Protein AF-A0A354ZGS3-F1 (afdb_monomer_lite)

Radius of gyration: 12.15 Å; chains: 1; bounding box: 27×16×37 Å

pLDDT: mean 85.92, std 8.02, range [52.0, 94.19]

Sequence (91 aa):
MRVTGLILGLIGSVWGMFVPAEGLRWLVVVLSLVGLIAACCAMAYPKNAGIIMIIAAILGWIFGKGPFGWPGAVLLIGGIFALSGQGELKS

Secondary structure (DSSP, 8-state):
-HHHHHHHHHHHHHHHHT---TTTHHHHHHHHHHHHHHHHHTTT-HHHHHHHHHHHHHHHHHHH-GGGHHHHHHHHHHHHHHHHGGGGGT-

Foldseek 3Di:
DLVLLLVLLQQLLVQQLPFDAPPQSVVSNVLSVQSNVLSVCLVVCLQVSLVSLLVSLVVNCVRRPPRSPVSSVSSNVSSVVSNVCVVVVVD

Structure (mmCIF, N/CA/C/O backbone):
data_AF-A0A354ZGS3-F1
#
_entry.id   AF-A0A354ZGS3-F1
#
loop_
_atom_site.group_PDB
_atom_site.id
_atom_site.type_symbol
_atom_site.label_atom_id
_atom_site.label_alt_id
_atom_site.label_comp_id
_atom_site.label_asym_id
_atom_site.label_entity_id
_atom_site.label_seq_id
_atom_site.pdbx_PDB_ins_code
_atom_site.Cartn_x
_atom_site.Cartn_y
_atom_site.Cartn_z
_atom_site.occupancy
_atom_site.B_iso_or_equiv
_atom_site.auth_seq_id
_atom_site.auth_comp_id
_atom_site.auth_asym_id
_atom_site.auth_atom_id
_atom_site.pdbx_PDB_model_num
ATOM 1 N N . MET A 1 1 ? -12.299 5.756 11.618 1.00 78.50 1 MET A N 1
ATOM 2 C CA . MET A 1 1 ? -11.025 5.691 10.852 1.00 78.50 1 MET A CA 1
ATOM 3 C C . MET A 1 1 ? -11.044 4.674 9.708 1.00 78.50 1 MET A C 1
ATOM 5 O O . MET A 1 1 ? -10.276 4.839 8.764 1.00 78.50 1 MET A O 1
ATOM 9 N N . ARG A 1 2 ? -11.946 3.677 9.720 1.00 82.44 2 ARG A N 1
ATOM 10 C CA . ARG A 1 2 ? -12.079 2.678 8.635 1.00 82.44 2 ARG A CA 1
ATOM 11 C C . ARG A 1 2 ? -12.354 3.284 7.255 1.00 82.44 2 ARG A C 1
ATOM 13 O O . ARG A 1 2 ? -11.753 2.867 6.274 1.00 82.44 2 ARG A O 1
ATOM 20 N N . VAL A 1 3 ? -13.210 4.307 7.201 1.00 85.69 3 VAL A N 1
ATOM 21 C CA . VAL A 1 3 ? -13.565 5.016 5.958 1.00 85.69 3 VAL A CA 1
ATOM 22 C C . VAL A 1 3 ? -12.345 5.700 5.337 1.00 85.69 3 VAL A C 1
ATOM 24 O O . VAL A 1 3 ? -12.133 5.602 4.135 1.00 85.69 3 VAL A O 1
ATOM 27 N N . THR A 1 4 ? -11.495 6.327 6.153 1.00 86.81 4 THR A N 1
ATOM 28 C CA . THR A 1 4 ? -10.239 6.938 5.695 1.00 86.81 4 THR A CA 1
ATOM 29 C C . THR A 1 4 ? -9.295 5.889 5.110 1.00 86.81 4 THR A C 1
ATOM 31 O O . THR A 1 4 ? -8.732 6.109 4.041 1.00 86.81 4 THR A O 1
ATOM 34 N N . GLY A 1 5 ? -9.172 4.731 5.768 1.00 83.50 5 GLY A N 1
ATOM 35 C CA . GLY A 1 5 ? -8.383 3.609 5.257 1.00 83.50 5 GLY A CA 1
ATOM 36 C C . GLY A 1 5 ? -8.905 3.073 3.922 1.00 83.50 5 GLY A C 1
ATOM 37 O O . GLY A 1 5 ? -8.117 2.847 3.008 1.00 83.50 5 GLY A O 1
ATOM 38 N N . LEU A 1 6 ? -10.228 2.961 3.770 1.00 90.06 6 LEU A N 1
ATOM 39 C CA . LEU A 1 6 ? -10.870 2.580 2.510 1.00 90.06 6 LEU A CA 1
ATOM 40 C C . LEU A 1 6 ? -10.596 3.600 1.397 1.00 90.06 6 LEU A C 1
ATOM 42 O O . LEU A 1 6 ? -10.151 3.212 0.322 1.00 90.06 6 LEU A O 1
ATOM 46 N N . ILE A 1 7 ? -10.812 4.894 1.647 1.00 91.94 7 ILE A N 1
ATOM 47 C CA . ILE A 1 7 ? -10.642 5.945 0.629 1.00 91.94 7 ILE A CA 1
ATOM 48 C C . ILE A 1 7 ? -9.186 6.015 0.165 1.00 91.94 7 ILE A C 1
ATOM 50 O O . ILE A 1 7 ? -8.917 5.964 -1.034 1.00 91.94 7 ILE A O 1
ATOM 54 N N . LEU A 1 8 ? -8.241 6.090 1.105 1.00 90.88 8 LEU A N 1
ATOM 55 C CA . LEU A 1 8 ? -6.816 6.129 0.774 1.00 90.88 8 LEU A CA 1
ATOM 56 C C . LEU A 1 8 ? -6.368 4.830 0.102 1.00 90.88 8 LEU A C 1
ATOM 58 O O . LEU A 1 8 ? -5.612 4.869 -0.863 1.00 90.88 8 LEU A O 1
ATOM 62 N N . GLY A 1 9 ? -6.891 3.688 0.548 1.00 89.69 9 GLY A N 1
ATOM 63 C CA . GLY A 1 9 ? -6.647 2.403 -0.090 1.00 89.69 9 GLY A CA 1
ATOM 64 C C . GLY A 1 9 ? -7.075 2.363 -1.550 1.00 89.69 9 GLY A C 1
ATOM 65 O O . GLY A 1 9 ? -6.285 1.983 -2.409 1.00 89.69 9 GLY A O 1
ATOM 66 N N . LEU A 1 10 ? -8.292 2.825 -1.846 1.00 92.00 10 LEU A N 1
ATOM 67 C CA . LEU A 1 10 ? -8.804 2.911 -3.212 1.00 92.00 10 LEU A CA 1
ATOM 68 C C . LEU A 1 10 ? -7.958 3.852 -4.072 1.00 92.00 10 LEU A C 1
ATOM 70 O O . LEU A 1 10 ? -7.586 3.479 -5.180 1.00 92.00 10 LEU A O 1
ATOM 74 N N . ILE A 1 11 ? -7.604 5.035 -3.562 1.00 92.81 11 ILE A N 1
ATOM 75 C CA . ILE A 1 11 ? -6.777 6.001 -4.301 1.00 92.81 11 ILE A CA 1
ATOM 76 C C . ILE A 1 11 ? -5.399 5.407 -4.608 1.00 92.81 11 ILE A C 1
ATOM 78 O O . ILE A 1 11 ? -4.976 5.420 -5.763 1.00 92.81 11 ILE A O 1
ATOM 82 N N . GLY A 1 12 ? -4.714 4.860 -3.599 1.00 88.56 12 GLY A N 1
ATOM 83 C CA . GLY A 1 12 ? -3.383 4.270 -3.756 1.00 88.56 12 GLY A CA 1
ATOM 84 C C . GLY A 1 12 ? -3.386 3.089 -4.725 1.00 88.56 12 GLY A C 1
ATOM 85 O O . GLY A 1 12 ? -2.533 3.013 -5.608 1.00 88.56 12 GLY A O 1
ATOM 86 N N . SER A 1 13 ? -4.389 2.214 -4.625 1.00 89.44 13 SER A N 1
ATOM 87 C CA . SER A 1 13 ? -4.543 1.070 -5.522 1.00 89.44 13 SER A CA 1
ATOM 88 C C . SER A 1 13 ? -4.882 1.467 -6.952 1.00 89.44 13 SER A C 1
ATOM 90 O O . SER A 1 13 ? -4.224 1.001 -7.875 1.00 89.44 13 SER A O 1
ATOM 92 N N . VAL A 1 14 ? -5.876 2.333 -7.162 1.00 92.25 14 VAL A N 1
ATOM 93 C CA . VAL A 1 14 ? -6.258 2.766 -8.514 1.00 92.25 14 VAL A CA 1
ATOM 94 C C . VAL A 1 14 ? -5.090 3.492 -9.171 1.00 92.25 14 VAL A C 1
ATOM 96 O O . VAL A 1 14 ? -4.745 3.185 -10.307 1.00 92.25 14 VAL A O 1
ATOM 99 N N . TRP A 1 15 ? -4.419 4.389 -8.448 1.00 90.81 15 TRP A N 1
ATOM 100 C CA . TRP A 1 15 ? -3.235 5.073 -8.961 1.00 90.81 15 TRP A CA 1
ATOM 101 C C . TRP A 1 15 ? -2.112 4.083 -9.301 1.00 90.81 15 TRP A C 1
ATOM 103 O O . TRP A 1 15 ? -1.549 4.146 -10.395 1.00 90.81 15 TRP A O 1
ATOM 113 N N . GLY A 1 16 ? -1.846 3.109 -8.428 1.00 85.75 16 GLY A N 1
ATOM 114 C CA . GLY A 1 16 ? -0.854 2.059 -8.651 1.00 85.75 16 GLY A CA 1
ATOM 115 C C . GLY A 1 16 ? -1.065 1.248 -9.937 1.00 85.75 16 GLY A C 1
ATOM 116 O O . GLY A 1 16 ? -0.090 0.870 -10.586 1.00 85.75 16 GLY A O 1
ATOM 117 N N . MET A 1 17 ? -2.314 1.051 -10.374 1.00 87.44 17 MET A N 1
ATOM 118 C CA . MET A 1 17 ? -2.629 0.341 -11.625 1.00 87.44 17 MET A CA 1
ATOM 119 C C . MET A 1 17 ? -2.178 1.097 -12.884 1.00 87.44 17 MET A C 1
ATOM 121 O O . MET A 1 17 ? -1.885 0.474 -13.907 1.00 87.44 17 MET A O 1
ATOM 125 N N . PHE A 1 18 ? -2.111 2.428 -12.823 1.00 86.56 18 PHE A N 1
ATOM 126 C CA . PHE A 1 18 ? -1.745 3.279 -13.960 1.00 86.56 18 PHE A CA 1
ATOM 127 C C . PHE A 1 18 ? -0.275 3.709 -13.952 1.00 86.56 18 PHE A C 1
ATOM 129 O O . PHE A 1 18 ? 0.160 4.422 -14.856 1.00 86.56 18 PHE A O 1
ATOM 136 N N . VAL A 1 19 ? 0.508 3.258 -12.970 1.00 84.50 19 VAL A N 1
ATOM 137 C CA . VAL A 1 19 ? 1.933 3.572 -12.882 1.00 84.50 19 VAL A CA 1
ATOM 138 C C . VAL A 1 19 ? 2.718 2.936 -14.040 1.00 84.50 19 VAL A C 1
ATOM 140 O O . VAL A 1 19 ? 2.588 1.732 -14.295 1.00 84.50 19 VAL A O 1
ATOM 143 N N . PRO A 1 20 ? 3.583 3.706 -14.727 1.00 74.81 20 PRO A N 1
ATOM 144 C CA . PRO A 1 20 ? 4.517 3.154 -15.695 1.00 74.81 20 PRO A CA 1
ATOM 145 C C . PRO A 1 20 ? 5.647 2.427 -14.952 1.00 74.81 20 PRO A C 1
ATOM 147 O O . PRO A 1 20 ? 6.575 3.054 -14.460 1.00 74.81 20 PRO A O 1
ATOM 150 N N . ALA A 1 21 ? 5.560 1.101 -14.845 1.00 72.69 21 ALA A N 1
ATOM 151 C CA . ALA A 1 21 ? 6.625 0.262 -14.294 1.00 72.69 21 ALA A CA 1
ATOM 152 C C . ALA A 1 21 ? 7.373 -0.467 -15.422 1.00 72.69 21 ALA A C 1
ATOM 154 O O . ALA A 1 21 ? 6.765 -1.181 -16.222 1.00 72.69 21 ALA A O 1
ATOM 155 N N . GLU A 1 22 ? 8.694 -0.311 -15.483 1.00 69.56 22 GLU A N 1
ATOM 156 C CA . GLU A 1 22 ? 9.543 -0.980 -16.472 1.00 69.56 22 GLU A CA 1
ATOM 157 C C . GLU A 1 22 ? 9.809 -2.437 -16.044 1.00 69.56 22 GLU A C 1
ATOM 159 O O . GLU A 1 22 ? 10.326 -2.707 -14.961 1.00 69.56 22 GLU A O 1
ATOM 164 N N . GLY A 1 23 ? 9.412 -3.403 -16.879 1.00 68.94 23 GLY A N 1
ATOM 165 C CA . GLY A 1 23 ? 9.712 -4.836 -16.716 1.00 68.94 23 GLY A CA 1
ATOM 166 C C . GLY A 1 23 ? 8.692 -5.670 -15.924 1.00 68.94 23 GLY A C 1
ATOM 167 O O . GLY A 1 23 ? 8.398 -6.792 -16.326 1.00 68.94 23 GLY A O 1
ATOM 168 N N . LEU A 1 24 ? 8.100 -5.144 -14.845 1.00 79.81 24 LEU A N 1
ATOM 169 C CA . LEU A 1 24 ? 7.179 -5.896 -13.960 1.00 79.81 24 LEU A CA 1
ATOM 170 C C . LEU A 1 24 ? 5.785 -5.267 -13.820 1.00 79.81 24 LEU A C 1
ATOM 172 O O . LEU A 1 24 ? 5.079 -5.493 -12.837 1.00 79.81 24 LEU A O 1
ATOM 176 N N . ARG A 1 25 ? 5.348 -4.509 -14.832 1.00 80.38 25 ARG A N 1
ATOM 177 C CA . ARG A 1 25 ? 4.057 -3.801 -14.822 1.00 80.38 25 ARG A CA 1
ATOM 178 C C . ARG A 1 25 ? 2.867 -4.691 -14.470 1.00 80.38 25 ARG A C 1
ATOM 180 O O . ARG A 1 25 ? 2.027 -4.289 -13.675 1.00 80.38 25 ARG A O 1
ATOM 187 N N . TRP A 1 26 ? 2.798 -5.897 -15.029 1.00 83.81 26 TRP A N 1
ATOM 188 C CA . TRP A 1 26 ? 1.694 -6.821 -14.758 1.00 83.81 26 TRP A CA 1
ATOM 189 C C . TRP A 1 26 ? 1.615 -7.196 -13.269 1.00 83.81 26 TRP A C 1
ATOM 191 O O . TRP A 1 26 ? 0.525 -7.242 -12.709 1.00 83.81 26 TRP A O 1
ATOM 201 N N . LEU A 1 27 ? 2.759 -7.385 -12.606 1.00 86.38 27 LEU A N 1
ATOM 202 C CA . LEU A 1 27 ? 2.831 -7.767 -11.196 1.00 86.38 27 LEU A CA 1
ATOM 203 C C . LEU A 1 27 ? 2.402 -6.600 -10.298 1.00 86.38 27 LEU A C 1
ATOM 205 O O . LEU A 1 27 ? 1.626 -6.785 -9.366 1.00 86.38 27 LEU A O 1
ATOM 209 N N . VAL A 1 28 ? 2.820 -5.379 -10.639 1.00 85.69 28 VAL A N 1
ATOM 210 C CA . VAL A 1 28 ? 2.387 -4.141 -9.968 1.00 85.69 28 VAL A CA 1
ATOM 211 C C . VAL A 1 28 ? 0.871 -3.945 -10.074 1.00 85.69 28 VAL A C 1
ATOM 213 O O . VAL A 1 28 ? 0.223 -3.578 -9.092 1.00 85.69 28 VAL A O 1
ATOM 216 N N . VAL A 1 29 ? 0.285 -4.246 -11.236 1.00 89.44 29 VAL A N 1
ATOM 217 C CA . VAL A 1 29 ? -1.173 -4.209 -11.429 1.00 89.44 29 VAL A CA 1
ATOM 218 C C . VAL A 1 29 ? -1.866 -5.257 -10.556 1.00 89.44 29 VAL A C 1
ATOM 220 O O . VAL A 1 29 ? -2.841 -4.923 -9.886 1.00 89.44 29 VAL A O 1
ATOM 223 N N . VAL A 1 30 ? -1.349 -6.491 -10.488 1.00 91.00 30 VAL A N 1
ATOM 224 C CA . VAL A 1 30 ? -1.905 -7.534 -9.603 1.00 91.00 30 VAL A CA 1
ATOM 225 C C . VAL A 1 30 ? -1.836 -7.108 -8.134 1.00 91.00 30 VAL A C 1
ATOM 227 O O . VAL A 1 30 ? -2.832 -7.217 -7.424 1.00 91.00 30 VAL A O 1
ATOM 230 N N . LEU A 1 31 ? -0.708 -6.565 -7.674 1.00 90.88 31 LEU A N 1
ATOM 231 C CA . LEU A 1 31 ? -0.571 -6.066 -6.299 1.00 90.88 31 LEU A CA 1
ATOM 232 C C . LEU A 1 31 ? -1.538 -4.916 -6.005 1.00 90.88 31 LEU A C 1
ATOM 234 O O . LEU A 1 31 ? -2.132 -4.864 -4.929 1.00 90.88 31 LEU A O 1
ATOM 238 N N . SER A 1 32 ? -1.746 -4.032 -6.978 1.00 90.62 32 SER A N 1
ATOM 239 C CA . SER A 1 32 ? -2.694 -2.923 -6.860 1.00 90.62 32 SER A CA 1
ATOM 240 C C . SER A 1 32 ? -4.140 -3.416 -6.769 1.00 90.62 32 SER A C 1
ATOM 242 O O . SER A 1 32 ? -4.902 -2.903 -5.949 1.00 90.62 32 SER A O 1
ATOM 244 N N . LEU A 1 33 ? -4.500 -4.458 -7.530 1.00 92.75 33 LEU A N 1
ATOM 245 C CA . LEU A 1 33 ? -5.797 -5.138 -7.439 1.00 92.75 33 LEU A CA 1
ATOM 246 C C . LEU A 1 33 ? -5.995 -5.813 -6.079 1.00 92.75 33 LEU A C 1
ATOM 248 O O . LEU A 1 33 ? -7.063 -5.689 -5.484 1.00 92.75 33 LEU A O 1
ATOM 252 N N . VAL A 1 34 ? -4.966 -6.481 -5.553 1.00 93.50 34 VAL A N 1
ATOM 253 C CA . VAL A 1 34 ? -5.004 -7.064 -4.203 1.00 93.50 34 VAL A CA 1
ATOM 254 C C . VAL A 1 34 ? -5.225 -5.972 -3.154 1.00 93.50 34 VAL A C 1
ATOM 256 O O . VAL A 1 34 ? -6.087 -6.123 -2.289 1.00 93.50 34 VAL A O 1
ATOM 259 N N . GLY A 1 35 ? -4.514 -4.844 -3.264 1.00 91.00 35 GLY A N 1
ATOM 260 C CA . GLY A 1 35 ? -4.729 -3.673 -2.412 1.00 91.00 35 GLY A CA 1
ATOM 261 C C . GLY A 1 35 ? -6.144 -3.096 -2.533 1.00 91.00 35 GLY A C 1
ATOM 262 O O . GLY A 1 35 ? -6.726 -2.703 -1.526 1.00 91.00 35 GLY A O 1
ATOM 263 N N . LEU A 1 36 ? -6.731 -3.118 -3.736 1.00 92.56 36 LEU A N 1
ATOM 264 C CA . LEU A 1 36 ? -8.071 -2.592 -4.004 1.00 92.56 36 LEU A CA 1
ATOM 265 C C . LEU A 1 36 ? -9.138 -3.4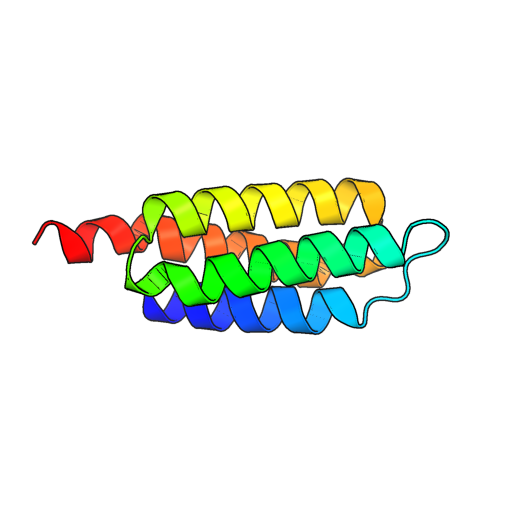54 -3.331 1.00 92.56 36 LEU A C 1
ATOM 267 O O . LEU A 1 36 ? -10.014 -2.939 -2.638 1.00 92.56 36 LEU A O 1
ATOM 271 N N . ILE A 1 37 ? -9.029 -4.775 -3.487 1.00 93.06 37 ILE A N 1
ATOM 272 C CA . ILE A 1 37 ? -9.912 -5.739 -2.826 1.00 93.06 37 ILE A CA 1
ATOM 273 C C . ILE A 1 37 ? -9.777 -5.598 -1.307 1.00 93.06 37 ILE A C 1
ATOM 275 O O . ILE A 1 37 ? -10.783 -5.516 -0.603 1.00 93.06 37 ILE A O 1
ATOM 279 N N . ALA A 1 38 ? -8.546 -5.492 -0.799 1.00 90.00 38 ALA A N 1
ATOM 280 C CA . ALA A 1 38 ? -8.297 -5.290 0.622 1.00 90.00 38 ALA A CA 1
ATOM 281 C C . ALA A 1 38 ? -8.914 -3.980 1.140 1.00 90.00 38 ALA A C 1
ATOM 283 O O . ALA A 1 38 ? -9.564 -3.997 2.183 1.00 90.00 38 ALA A O 1
ATOM 284 N N . ALA A 1 39 ? -8.798 -2.877 0.396 1.00 88.81 39 ALA A N 1
ATOM 285 C CA . ALA A 1 39 ? -9.410 -1.597 0.746 1.00 88.81 39 ALA A CA 1
ATOM 286 C C . ALA A 1 39 ? -10.943 -1.693 0.826 1.00 88.81 39 ALA A C 1
ATOM 288 O O . ALA A 1 39 ? -11.534 -1.210 1.792 1.00 88.81 39 ALA A O 1
ATOM 289 N N . CYS A 1 40 ? -11.588 -2.390 -0.116 1.00 89.81 40 CYS A N 1
ATOM 290 C CA . CYS A 1 40 ? -13.025 -2.680 -0.050 1.00 89.81 40 CYS A CA 1
ATOM 291 C C . CYS A 1 40 ? -13.386 -3.514 1.192 1.00 89.81 40 CYS A C 1
ATOM 293 O O . CYS A 1 40 ? -14.397 -3.262 1.851 1.00 89.81 40 CYS A O 1
ATOM 295 N N . CYS A 1 41 ? -12.535 -4.473 1.562 1.00 88.00 41 CYS A N 1
ATOM 296 C CA . CYS A 1 41 ? -12.713 -5.293 2.760 1.00 88.00 41 CYS A CA 1
ATOM 297 C C . CYS A 1 41 ? -12.411 -4.554 4.078 1.00 88.00 41 CYS A C 1
ATOM 299 O O . CYS A 1 41 ? -12.737 -5.086 5.142 1.00 88.00 41 CYS A O 1
ATOM 301 N N . ALA A 1 42 ? -11.845 -3.341 4.054 1.00 86.12 42 ALA A N 1
ATOM 302 C CA . ALA A 1 42 ? -11.465 -2.598 5.261 1.00 86.12 42 ALA A CA 1
ATOM 303 C C . ALA A 1 42 ? -12.655 -2.227 6.164 1.00 86.12 42 ALA A C 1
ATOM 305 O O . ALA A 1 42 ? -12.485 -2.047 7.370 1.00 86.12 42 ALA A O 1
ATOM 306 N N . MET A 1 43 ? -13.868 -2.157 5.608 1.00 83.06 43 MET A N 1
ATOM 307 C CA . MET A 1 43 ? -15.093 -1.887 6.372 1.00 83.06 43 MET A CA 1
ATOM 308 C C . MET A 1 43 ? -15.551 -3.091 7.208 1.00 83.06 43 MET A C 1
ATOM 310 O O . MET A 1 43 ? -16.033 -2.905 8.326 1.00 83.06 43 MET A O 1
ATOM 314 N N . ALA A 1 44 ? -15.371 -4.308 6.684 1.00 84.94 44 ALA A N 1
ATOM 315 C CA . ALA A 1 44 ? -15.782 -5.553 7.334 1.00 84.94 44 ALA A CA 1
ATOM 316 C C . ALA A 1 44 ? -14.665 -6.153 8.205 1.00 84.94 44 ALA A C 1
ATOM 318 O O . ALA A 1 44 ? -14.904 -6.552 9.342 1.00 84.94 44 ALA A O 1
ATOM 319 N N . TYR A 1 45 ? -13.431 -6.174 7.691 1.00 86.44 45 TYR A N 1
ATOM 320 C CA . TYR A 1 45 ? -12.269 -6.794 8.335 1.00 86.44 45 TYR A CA 1
ATOM 321 C C . TYR A 1 45 ? -11.045 -5.859 8.312 1.00 86.44 45 TYR A C 1
ATOM 323 O O . TYR A 1 45 ? -10.034 -6.183 7.684 1.00 86.44 45 TYR A O 1
ATOM 331 N N . PRO A 1 46 ? -11.088 -4.714 9.025 1.00 86.81 46 PRO A N 1
ATOM 332 C CA . PRO A 1 46 ? -10.063 -3.665 8.987 1.00 86.81 46 PRO A CA 1
ATOM 333 C C . PRO A 1 46 ? -8.653 -4.160 9.300 1.00 86.81 46 PRO A C 1
ATOM 335 O O . PRO A 1 46 ? -7.694 -3.710 8.680 1.00 86.81 46 PRO A O 1
ATOM 338 N N . LYS A 1 47 ? -8.514 -5.123 10.223 1.00 89.00 47 LYS A N 1
ATOM 339 C CA . LYS A 1 47 ? -7.208 -5.682 10.590 1.00 89.00 47 LYS A CA 1
ATOM 340 C C . LYS A 1 47 ? -6.552 -6.403 9.413 1.00 89.00 47 LYS A C 1
ATOM 342 O O . LYS A 1 47 ? -5.430 -6.089 9.035 1.00 89.00 47 LYS A O 1
ATOM 347 N N . ASN A 1 48 ? -7.262 -7.373 8.839 1.00 88.94 48 ASN A N 1
ATOM 348 C CA . ASN A 1 48 ? -6.730 -8.199 7.758 1.00 88.94 48 ASN A CA 1
ATOM 349 C C . ASN A 1 48 ? -6.546 -7.360 6.491 1.00 88.94 48 ASN A C 1
ATOM 351 O O . ASN A 1 48 ? -5.501 -7.440 5.855 1.00 88.94 48 ASN A O 1
ATOM 355 N N . ALA A 1 49 ? -7.520 -6.499 6.186 1.00 89.12 49 ALA A N 1
ATOM 356 C CA . ALA A 1 49 ? -7.440 -5.538 5.094 1.00 89.12 49 ALA A CA 1
ATOM 357 C C . ALA A 1 49 ? -6.205 -4.635 5.210 1.00 89.12 49 ALA A C 1
ATOM 359 O O . ALA A 1 49 ? -5.410 -4.568 4.278 1.00 89.12 49 ALA A O 1
ATOM 360 N N . GLY A 1 50 ? -5.997 -4.003 6.369 1.00 89.50 50 GLY A N 1
ATOM 361 C CA . GLY A 1 50 ? -4.868 -3.103 6.589 1.00 89.50 50 GLY A CA 1
ATOM 362 C C . GLY A 1 50 ? -3.511 -3.792 6.435 1.00 89.50 50 GLY A C 1
ATOM 363 O O . GLY A 1 50 ? -2.627 -3.251 5.776 1.00 89.50 50 GLY A O 1
ATOM 364 N N . ILE A 1 51 ? -3.359 -5.018 6.954 1.00 93.69 51 ILE A N 1
ATOM 365 C CA . ILE A 1 51 ? -2.133 -5.817 6.764 1.00 93.69 51 ILE A CA 1
ATOM 366 C C . ILE A 1 51 ? -1.892 -6.093 5.275 1.00 93.69 51 ILE A C 1
ATOM 368 O O . ILE A 1 51 ? -0.786 -5.871 4.783 1.00 93.69 51 ILE A O 1
ATOM 372 N N . ILE A 1 52 ? -2.918 -6.547 4.547 1.00 93.44 52 ILE A N 1
ATOM 373 C CA . ILE A 1 52 ? -2.799 -6.870 3.118 1.00 93.44 52 ILE A CA 1
ATOM 374 C C . ILE A 1 52 ? -2.438 -5.621 2.307 1.00 93.44 52 ILE A C 1
ATOM 376 O O . ILE A 1 52 ? -1.576 -5.695 1.436 1.00 93.44 52 ILE A O 1
ATOM 380 N N . MET A 1 53 ? -3.032 -4.467 2.621 1.00 92.38 53 MET A N 1
ATOM 381 C CA . MET A 1 53 ? -2.711 -3.193 1.969 1.00 92.38 53 MET A CA 1
ATOM 382 C C . MET A 1 53 ? -1.253 -2.776 2.200 1.00 92.38 53 MET A C 1
ATOM 384 O O . MET A 1 53 ? -0.583 -2.360 1.258 1.00 92.38 53 MET A O 1
ATOM 388 N N . ILE A 1 54 ? -0.733 -2.935 3.422 1.00 94.19 54 ILE A N 1
ATOM 389 C CA . ILE A 1 54 ? 0.673 -2.632 3.738 1.00 94.19 54 ILE A CA 1
ATOM 390 C C . ILE A 1 54 ? 1.615 -3.574 2.979 1.00 94.19 54 ILE A C 1
ATOM 392 O O . ILE A 1 54 ? 2.591 -3.118 2.386 1.00 94.19 54 ILE A O 1
ATOM 396 N N . ILE A 1 55 ? 1.313 -4.874 2.946 1.00 93.81 55 ILE A N 1
ATOM 397 C CA . ILE A 1 55 ? 2.108 -5.853 2.190 1.00 93.81 55 ILE A CA 1
ATOM 398 C C . ILE A 1 55 ? 2.094 -5.508 0.697 1.00 93.81 55 ILE A C 1
ATOM 400 O O . ILE A 1 55 ? 3.150 -5.474 0.067 1.00 93.81 55 ILE A O 1
ATOM 404 N N . ALA A 1 56 ? 0.922 -5.197 0.138 1.00 91.50 56 ALA A N 1
ATOM 405 C CA . ALA A 1 56 ? 0.781 -4.795 -1.258 1.00 91.50 56 ALA A CA 1
ATOM 406 C C . ALA A 1 56 ? 1.576 -3.517 -1.573 1.00 91.50 56 ALA A C 1
ATOM 408 O O . ALA A 1 56 ? 2.219 -3.448 -2.619 1.00 91.50 56 ALA A O 1
ATOM 409 N N . ALA A 1 57 ? 1.603 -2.545 -0.656 1.00 91.62 57 ALA A N 1
ATOM 410 C CA . ALA A 1 57 ? 2.403 -1.332 -0.796 1.00 91.62 57 ALA A CA 1
ATOM 411 C C . ALA A 1 57 ? 3.912 -1.625 -0.813 1.00 91.62 57 ALA A C 1
ATOM 413 O O . ALA A 1 57 ? 4.619 -1.144 -1.697 1.00 91.62 57 ALA A O 1
ATOM 414 N N . ILE A 1 58 ? 4.405 -2.446 0.121 1.00 91.94 58 ILE A N 1
ATOM 415 C CA . ILE A 1 58 ? 5.831 -2.805 0.213 1.00 91.94 58 ILE A CA 1
ATOM 416 C C . ILE A 1 58 ? 6.274 -3.594 -1.022 1.00 91.94 58 ILE A C 1
ATOM 418 O O . ILE A 1 58 ? 7.283 -3.259 -1.643 1.00 91.94 58 ILE A O 1
ATOM 422 N N . LEU A 1 59 ? 5.507 -4.612 -1.419 1.00 90.06 59 LEU A N 1
ATOM 423 C CA . LEU A 1 59 ? 5.798 -5.384 -2.627 1.00 90.06 59 LEU A CA 1
ATOM 424 C C . LEU A 1 59 ? 5.728 -4.491 -3.872 1.00 90.06 59 LEU A C 1
ATOM 426 O O . LEU A 1 59 ? 6.597 -4.569 -4.739 1.00 90.06 59 LEU A O 1
ATOM 430 N N . GLY A 1 60 ? 4.747 -3.591 -3.939 1.00 86.38 60 GLY A N 1
ATOM 431 C CA . GLY A 1 60 ? 4.612 -2.629 -5.027 1.00 86.38 60 GLY A CA 1
ATOM 432 C C . GLY A 1 60 ? 5.820 -1.699 -5.141 1.00 86.38 60 GLY A C 1
ATOM 433 O O . GLY A 1 60 ? 6.268 -1.426 -6.249 1.00 86.38 60 GLY A O 1
ATOM 434 N N . TRP A 1 61 ? 6.423 -1.286 -4.025 1.00 87.31 61 TRP A N 1
ATOM 435 C CA . TRP A 1 61 ? 7.681 -0.531 -4.029 1.00 87.31 61 TRP A CA 1
ATOM 436 C C . TRP A 1 61 ? 8.859 -1.331 -4.584 1.00 87.31 61 TRP A C 1
ATOM 438 O O . TRP A 1 61 ? 9.642 -0.807 -5.378 1.00 87.31 61 TRP A O 1
ATOM 448 N N . ILE A 1 62 ? 8.975 -2.599 -4.181 1.00 86.88 62 ILE A N 1
ATOM 449 C CA . ILE A 1 62 ? 10.060 -3.486 -4.615 1.00 86.88 62 ILE A CA 1
ATOM 450 C C . ILE A 1 62 ? 9.983 -3.723 -6.129 1.00 86.88 62 ILE A C 1
ATOM 452 O O . ILE A 1 62 ? 10.995 -3.629 -6.825 1.00 86.88 62 ILE A O 1
ATOM 456 N N . PHE A 1 63 ? 8.785 -4.001 -6.650 1.00 84.50 63 PHE A N 1
ATOM 457 C CA . PHE A 1 63 ? 8.596 -4.378 -8.054 1.00 84.50 63 PHE A CA 1
ATOM 458 C C . PHE A 1 63 ? 8.315 -3.197 -8.988 1.00 84.50 63 PHE A C 1
ATOM 460 O O . PHE A 1 63 ? 8.745 -3.215 -10.139 1.00 84.50 63 PHE A O 1
ATOM 467 N N . GLY A 1 64 ? 7.602 -2.175 -8.517 1.00 74.19 64 GLY A N 1
ATOM 468 C CA . GLY A 1 64 ? 7.223 -0.993 -9.293 1.00 74.19 64 GLY A CA 1
ATOM 469 C C . GLY A 1 64 ? 8.279 0.109 -9.313 1.00 74.19 64 GLY A C 1
ATOM 470 O O . GLY A 1 64 ? 8.220 0.977 -10.183 1.00 74.19 64 GLY A O 1
ATOM 471 N N . LYS A 1 65 ? 9.273 0.043 -8.413 1.00 73.38 65 LYS A N 1
ATOM 472 C CA . LYS A 1 65 ? 10.381 1.005 -8.283 1.00 73.38 65 LYS A CA 1
ATOM 473 C C . LYS A 1 65 ? 9.871 2.454 -8.158 1.00 7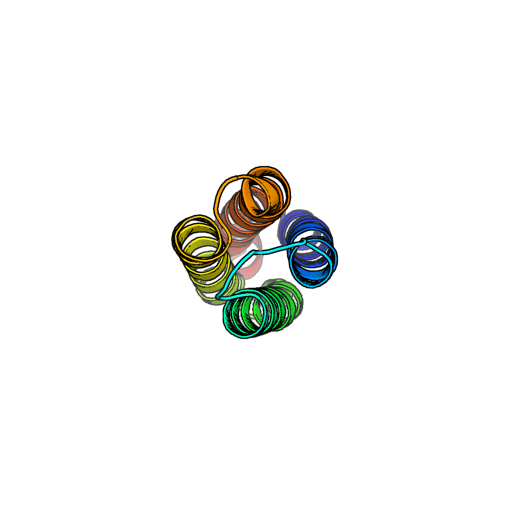3.38 65 LYS A C 1
ATOM 475 O O . LYS A 1 65 ? 8.725 2.689 -7.781 1.00 73.38 65 LYS A O 1
ATOM 480 N N . GLY A 1 66 ? 10.733 3.437 -8.440 1.00 75.00 66 GLY A N 1
ATOM 481 C CA . GLY A 1 66 ? 10.477 4.878 -8.296 1.00 75.00 66 GLY A CA 1
ATOM 482 C C . GLY A 1 66 ? 9.057 5.366 -8.633 1.00 75.00 66 GLY A C 1
ATOM 483 O O . GLY A 1 66 ? 8.466 6.052 -7.797 1.00 75.00 66 GLY A O 1
ATOM 484 N N . PRO A 1 67 ? 8.458 5.002 -9.782 1.00 80.19 67 PRO A N 1
ATOM 485 C CA . PRO A 1 67 ? 7.151 5.532 -10.167 1.00 80.19 67 PRO A CA 1
ATOM 486 C C . PRO A 1 67 ? 5.984 4.958 -9.339 1.00 80.19 67 PRO A C 1
ATOM 488 O O . PRO A 1 67 ? 4.923 5.577 -9.286 1.00 80.19 67 PRO A O 1
ATOM 491 N N . PHE A 1 68 ? 6.177 3.845 -8.617 1.00 84.00 68 PHE A N 1
ATOM 492 C CA . PHE A 1 68 ? 5.189 3.328 -7.662 1.00 84.00 68 PHE A CA 1
ATOM 493 C C . PHE A 1 68 ? 5.284 3.976 -6.271 1.00 84.00 68 PHE A C 1
ATOM 495 O O . PHE A 1 68 ? 4.464 3.697 -5.399 1.00 84.00 68 PHE A O 1
ATOM 502 N N . GLY A 1 69 ? 6.259 4.859 -6.033 1.00 85.50 69 GLY A N 1
ATOM 503 C CA . GLY A 1 69 ? 6.535 5.322 -4.677 1.00 85.50 69 GLY A CA 1
ATOM 504 C C . GLY A 1 69 ? 5.399 6.105 -4.025 1.00 85.50 69 GLY A C 1
ATOM 505 O O . GLY A 1 69 ? 5.042 5.843 -2.878 1.00 85.50 69 GLY A O 1
ATOM 506 N N . TRP A 1 70 ? 4.777 7.015 -4.771 1.00 88.62 70 TRP A N 1
ATOM 507 C CA . TRP A 1 70 ? 3.615 7.767 -4.296 1.00 88.62 70 TRP A CA 1
ATOM 508 C C . TRP A 1 70 ? 2.365 6.902 -4.077 1.00 88.62 70 TRP A C 1
ATOM 510 O O . TRP A 1 70 ? 1.818 6.945 -2.973 1.00 88.62 70 TRP A O 1
ATOM 520 N N . PRO A 1 71 ? 1.912 6.084 -5.048 1.00 90.06 71 PRO A N 1
ATOM 521 C CA . PRO A 1 71 ? 0.757 5.216 -4.829 1.00 90.06 71 PRO A CA 1
ATOM 522 C C . PRO A 1 71 ? 0.988 4.189 -3.718 1.00 90.06 71 PRO A C 1
ATOM 524 O O . PRO A 1 71 ? 0.087 3.960 -2.912 1.00 90.06 71 PRO A O 1
ATOM 527 N N . GLY A 1 72 ? 2.204 3.643 -3.605 1.00 90.00 72 GLY A N 1
ATOM 528 C CA . GLY A 1 72 ? 2.603 2.787 -2.488 1.00 90.00 72 GLY A CA 1
ATOM 529 C C . GLY A 1 72 ? 2.487 3.493 -1.135 1.00 90.00 72 GLY A C 1
ATOM 530 O O . GLY A 1 72 ? 1.915 2.930 -0.205 1.00 90.00 72 GLY A O 1
ATOM 531 N N . ALA A 1 73 ? 2.933 4.749 -1.026 1.00 92.19 73 ALA A N 1
ATOM 532 C CA . ALA A 1 73 ? 2.802 5.531 0.205 1.00 92.19 73 ALA A CA 1
ATOM 533 C C . ALA A 1 73 ? 1.339 5.779 0.592 1.00 92.19 73 ALA A C 1
ATOM 535 O O . ALA A 1 73 ? 0.971 5.599 1.753 1.00 92.19 73 ALA A O 1
ATOM 536 N N . VAL A 1 74 ? 0.490 6.134 -0.374 1.00 92.44 74 VAL A N 1
ATOM 537 C CA . VAL A 1 74 ? -0.946 6.345 -0.132 1.00 92.44 74 VAL A CA 1
ATOM 538 C C . VAL A 1 74 ? -1.624 5.044 0.308 1.00 92.44 74 VAL A C 1
ATOM 540 O O . VAL A 1 74 ? -2.389 5.048 1.274 1.00 92.44 74 VAL A O 1
ATOM 543 N N . LEU A 1 75 ? -1.294 3.922 -0.338 1.00 91.81 75 LEU A N 1
ATOM 544 C CA . LEU A 1 75 ? -1.809 2.600 0.017 1.00 91.81 75 LEU A CA 1
ATOM 545 C C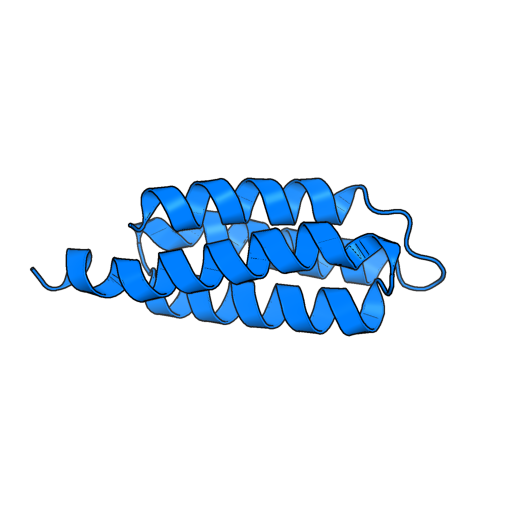 . LEU A 1 75 ? -1.346 2.164 1.417 1.00 91.81 75 LEU A C 1
ATOM 547 O O . LEU A 1 75 ? -2.140 1.631 2.193 1.00 91.81 75 LEU A O 1
ATOM 551 N N . LEU A 1 76 ? -0.088 2.442 1.769 1.00 93.50 76 LEU A N 1
ATOM 552 C CA . LEU A 1 76 ? 0.484 2.149 3.084 1.00 93.50 76 LEU A CA 1
ATOM 553 C C . LEU A 1 76 ? -0.194 2.968 4.188 1.00 93.50 76 LEU A C 1
ATOM 555 O O . LEU A 1 76 ? -0.607 2.402 5.200 1.00 93.50 76 LEU A O 1
ATOM 559 N N . ILE A 1 77 ? -0.370 4.276 3.978 1.00 94.06 77 ILE A N 1
ATOM 560 C CA . ILE A 1 77 ? -1.094 5.145 4.916 1.00 94.06 77 ILE A CA 1
ATOM 561 C C . ILE A 1 77 ? -2.544 4.662 5.049 1.00 94.06 77 ILE A C 1
ATOM 563 O O . ILE A 1 77 ? -3.034 4.506 6.168 1.00 94.06 77 ILE A O 1
ATOM 567 N N . GLY A 1 78 ? -3.209 4.337 3.937 1.00 90.62 78 GLY A N 1
ATOM 568 C CA . GLY A 1 78 ? -4.546 3.741 3.953 1.00 90.62 78 GLY A CA 1
ATOM 569 C C . GLY A 1 78 ? -4.610 2.455 4.782 1.00 90.62 78 GLY A C 1
ATOM 570 O O . GLY A 1 78 ? -5.527 2.288 5.587 1.00 90.62 78 GLY A O 1
ATOM 571 N N . GLY A 1 79 ? -3.599 1.592 4.669 1.00 89.81 79 GLY A N 1
ATOM 572 C CA . GLY A 1 79 ? -3.481 0.374 5.466 1.00 89.81 79 GLY A CA 1
ATOM 573 C C . GLY A 1 79 ? -3.333 0.651 6.965 1.00 89.81 79 GLY A C 1
ATOM 574 O O . GLY A 1 79 ? -4.011 0.017 7.771 1.00 89.81 79 GLY A O 1
ATOM 575 N N . ILE A 1 80 ? -2.528 1.646 7.354 1.00 92.81 80 ILE A N 1
ATOM 576 C CA . ILE A 1 80 ? -2.377 2.067 8.759 1.00 92.81 80 ILE A CA 1
ATOM 577 C C . ILE A 1 80 ? -3.707 2.592 9.317 1.00 92.81 80 ILE A C 1
ATOM 579 O O . ILE A 1 80 ? -4.137 2.161 10.386 1.00 92.81 80 ILE A O 1
ATOM 583 N N . PHE A 1 81 ? -4.405 3.463 8.582 1.00 89.81 81 PHE A N 1
ATOM 584 C CA . PHE A 1 81 ? -5.715 3.968 9.008 1.00 89.81 81 PHE A CA 1
ATOM 585 C C . PHE A 1 81 ? -6.772 2.859 9.093 1.00 89.81 81 PHE A C 1
ATOM 587 O O . PHE A 1 81 ? -7.608 2.878 10.002 1.00 89.81 81 PHE A O 1
ATOM 594 N N . ALA A 1 82 ? -6.719 1.871 8.194 1.00 88.94 82 ALA A N 1
ATOM 595 C CA . ALA A 1 82 ? -7.563 0.684 8.271 1.00 88.94 82 ALA A CA 1
ATOM 596 C C . ALA A 1 82 ? -7.278 -0.117 9.554 1.00 88.94 82 ALA A C 1
ATOM 598 O O . ALA A 1 82 ? -8.220 -0.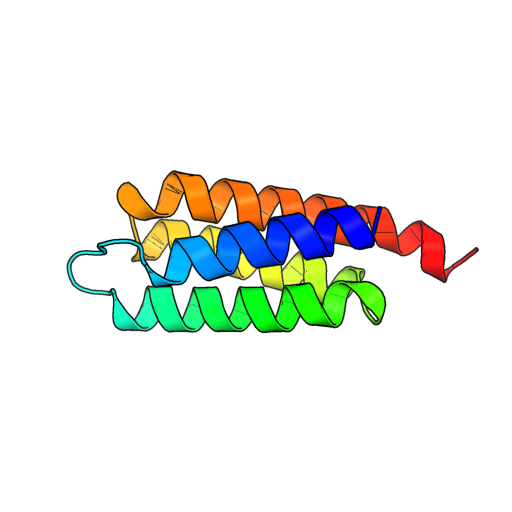441 10.275 1.00 88.94 82 ALA A O 1
ATOM 599 N N . LEU A 1 83 ? -6.005 -0.346 9.906 1.00 89.19 83 LEU A N 1
ATOM 600 C CA . LEU A 1 83 ? -5.616 -1.009 11.159 1.00 89.19 83 LEU A CA 1
ATOM 601 C C . LEU A 1 83 ? -6.118 -0.260 12.397 1.00 89.19 83 LEU A C 1
ATOM 603 O O . LEU A 1 83 ? -6.714 -0.869 13.287 1.00 89.19 83 LEU A O 1
ATOM 607 N N . SER A 1 84 ? -5.933 1.061 12.446 1.00 86.31 84 SER A N 1
ATOM 608 C CA . SER A 1 84 ? -6.422 1.8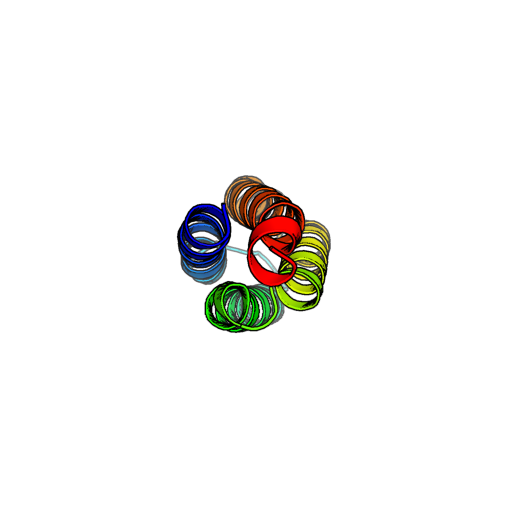93 13.552 1.00 86.31 84 SER A CA 1
ATOM 609 C C . SER A 1 84 ? -7.953 1.904 13.646 1.00 86.31 84 SER A C 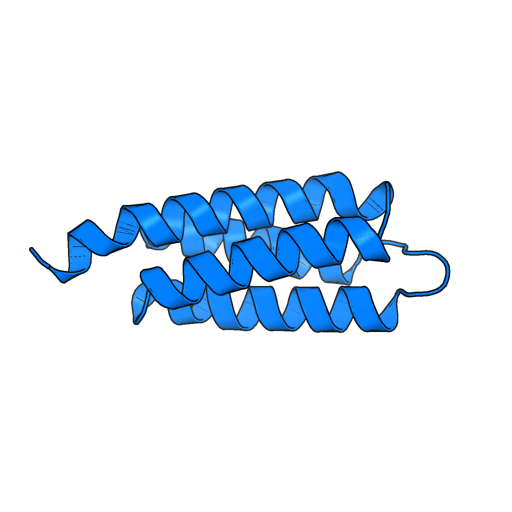1
ATOM 611 O O . SER A 1 84 ? -8.512 2.087 14.726 1.00 86.31 84 SER A O 1
ATOM 613 N N . GLY A 1 85 ? -8.648 1.643 12.537 1.00 79.06 85 GLY A N 1
ATOM 614 C CA . GLY A 1 85 ? -10.097 1.464 12.483 1.00 79.06 85 GLY A CA 1
ATOM 615 C C . GLY A 1 85 ? -10.618 0.191 13.161 1.00 79.06 85 GLY A C 1
ATOM 616 O O . GLY A 1 85 ? -11.823 0.071 13.371 1.00 79.06 85 GLY A O 1
ATOM 617 N N . GLN A 1 86 ? -9.750 -0.750 13.549 1.00 75.88 86 GLN A N 1
ATOM 618 C CA . GLN A 1 86 ? -10.167 -1.978 14.233 1.00 75.88 86 GLN A CA 1
ATOM 619 C C . GLN A 1 86 ? -10.833 -1.711 15.595 1.00 75.88 86 GLN A C 1
ATOM 621 O O . GLN A 1 86 ? -11.709 -2.476 16.002 1.00 75.88 86 GLN A O 1
ATOM 626 N N . GLY A 1 87 ? -10.456 -0.627 16.282 1.00 69.00 87 GLY A N 1
ATOM 627 C CA . GLY A 1 87 ? -11.085 -0.230 17.547 1.00 69.00 87 GLY A CA 1
ATOM 628 C C . GLY A 1 87 ? -12.586 0.053 17.414 1.00 69.00 87 GLY A C 1
ATOM 629 O O . GLY A 1 87 ? -13.334 -0.198 18.348 1.00 69.00 87 GLY A O 1
ATOM 630 N N . GLU A 1 88 ? -13.044 0.471 16.231 1.00 68.19 88 GLU A N 1
ATOM 631 C CA . GLU A 1 88 ? -14.449 0.816 15.965 1.00 68.19 88 GLU A CA 1
ATOM 632 C C . GLU A 1 88 ? -15.366 -0.401 15.751 1.00 68.19 88 GLU A C 1
ATOM 634 O O . GLU A 1 88 ? -16.571 -0.226 15.622 1.00 68.19 88 GLU A O 1
ATOM 639 N N . LEU A 1 89 ? -14.819 -1.618 15.636 1.00 67.25 89 LEU A N 1
ATOM 640 C CA . LEU A 1 89 ? -15.604 -2.862 15.526 1.00 67.25 89 LEU A CA 1
ATOM 641 C C . LEU A 1 89 ? -15.717 -3.624 16.850 1.00 67.25 89 LEU A C 1
ATOM 643 O O . LEU A 1 89 ? -16.473 -4.586 16.938 1.00 67.25 89 LEU A O 1
ATOM 647 N N . LYS A 1 90 ? -14.901 -3.258 17.841 1.00 60.12 90 LYS A N 1
ATOM 648 C CA . LYS A 1 90 ? -14.900 -3.871 19.176 1.00 60.12 90 LYS A CA 1
ATOM 649 C C . LYS A 1 90 ? -15.632 -3.025 20.220 1.00 60.12 90 LYS A C 1
ATOM 651 O O . LYS A 1 90 ? -15.762 -3.482 21.351 1.00 60.12 90 LYS A O 1
ATOM 656 N N . SER A 1 91 ? -16.029 -1.811 19.848 1.00 52.00 91 SER A N 1
ATOM 657 C CA . SER A 1 91 ? -16.878 -0.917 20.635 1.00 52.00 91 SER A CA 1
ATOM 658 C C . SER A 1 91 ? -18.335 -1.105 20.249 1.00 52.00 91 SER A C 1
ATOM 660 O O . SER A 1 91 ? -19.165 -0.778 21.120 1.00 52.00 91 SER A O 1
#